Protein AF-A0A834LYI1-F1 (afdb_monomer)

Organism: Rhododendron simsii (NCBI:txid118357)

Secondary structure (DSSP, 8-state):
---------------HHHHHHHHHHHHHHHHHHHHHHHHHHHHHHHHHHHHHHHHHHHHHHHHHHHHHHHHHHHHHHHHHHHHHHHHHHHHHHHHHHHHHHHHHHHHHHH-----PPPPPGGGT-TT--SS--------TT-TT-TTHHHHHHHH-TTS----------

Radius of gyration: 43.36 Å; Cα contacts (8 Å, |Δi|>4): 12; chains: 1; bounding box: 91×50×124 Å

pLDDT: mean 71.44, std 22.09, range [30.36, 98.56]

Foldseek 3Di:
DDDDDPDDPPDPPPPVVVVVVVVVVVVCVVVVVVVVVVVVVVVVVVVVVVVVVVVVVVVVVVVVLVVVVVVLVVVVVVVVVVVVVLVVVVVVLVVVVVVVVVVVVVCVVPVDDDDDDRDDCCVSVVCPPPDDDPDPPDPPPPPDDPSVVSVVVVPPPPDDDDDDDDDDD

Mean predicted aligned error: 17.78 Å

Structure (mmCIF, N/CA/C/O backbone):
data_AF-A0A834LYI1-F1
#
_entry.id   AF-A0A834LYI1-F1
#
loop_
_atom_site.group_PDB
_atom_site.id
_atom_site.type_symbol
_atom_site.label_atom_id
_atom_site.label_alt_id
_atom_site.label_comp_id
_atom_site.label_asym_id
_atom_site.label_entity_id
_atom_site.label_seq_id
_atom_site.pdbx_PDB_ins_code
_atom_site.Cartn_x
_atom_site.Cartn_y
_atom_site.Cartn_z
_atom_site.occupancy
_atom_site.B_iso_or_equiv
_atom_site.auth_seq_id
_atom_site.auth_comp_id
_a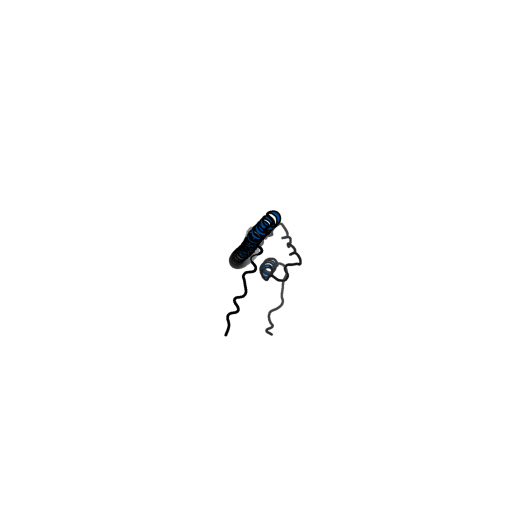tom_site.auth_asym_id
_atom_site.auth_atom_id
_atom_site.pdbx_PDB_model_num
ATOM 1 N N . MET A 1 1 ? 53.112 -33.970 -68.383 1.00 38.28 1 MET A N 1
ATOM 2 C CA . MET A 1 1 ? 51.820 -33.712 -69.034 1.00 38.28 1 MET A CA 1
ATOM 3 C C . MET A 1 1 ? 50.875 -33.143 -67.992 1.00 38.28 1 MET A C 1
ATOM 5 O O . MET A 1 1 ? 50.542 -33.865 -67.069 1.00 38.28 1 MET A O 1
ATOM 9 N N . ASP A 1 2 ? 50.442 -31.896 -67.958 1.00 42.19 2 ASP A N 1
ATOM 10 C CA . ASP A 1 2 ? 50.935 -30.628 -68.476 1.00 42.19 2 ASP A CA 1
ATOM 11 C C . ASP A 1 2 ? 50.348 -29.560 -67.550 1.00 42.19 2 ASP A C 1
ATOM 13 O O . ASP A 1 2 ? 49.258 -29.714 -66.999 1.00 42.19 2 ASP A O 1
ATOM 17 N N . SER A 1 3 ? 51.114 -28.492 -67.346 1.00 48.84 3 SER A N 1
ATOM 18 C CA . SER A 1 3 ? 50.658 -27.283 -66.670 1.00 48.84 3 SER A CA 1
ATOM 19 C C . SER A 1 3 ? 49.457 -26.679 -67.390 1.00 48.84 3 SER A C 1
ATOM 21 O O . SER A 1 3 ? 49.547 -26.388 -68.578 1.00 48.84 3 SER A O 1
ATOM 23 N N . VAL A 1 4 ? 48.414 -26.319 -66.643 1.00 57.00 4 VAL A N 1
ATOM 24 C CA . VAL A 1 4 ? 47.547 -25.197 -67.021 1.00 57.00 4 VAL A CA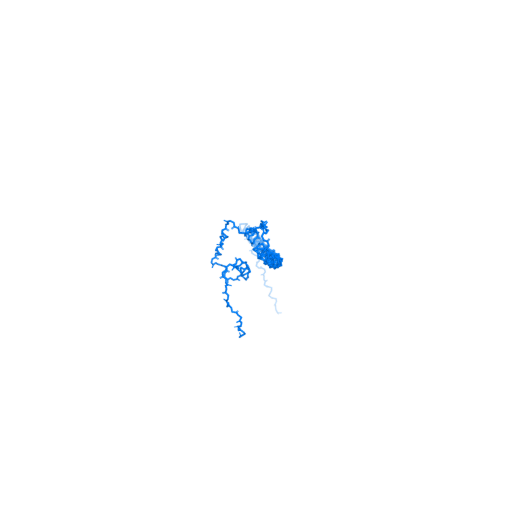 1
ATOM 25 C C . VAL A 1 4 ? 47.506 -24.223 -65.850 1.00 57.00 4 VAL A C 1
ATOM 27 O O . VAL A 1 4 ? 46.651 -24.274 -64.971 1.00 57.00 4 VAL A O 1
ATOM 30 N N . LYS A 1 5 ? 48.497 -23.325 -65.842 1.00 56.62 5 LYS A N 1
ATOM 31 C CA . LYS A 1 5 ? 48.406 -22.035 -65.157 1.00 56.62 5 LYS A CA 1
ATOM 32 C C . LYS A 1 5 ? 47.274 -21.261 -65.828 1.00 56.62 5 LYS A C 1
ATOM 34 O O . LYS A 1 5 ? 47.439 -20.819 -66.962 1.00 56.62 5 LYS A O 1
ATOM 39 N N . GLN A 1 6 ? 46.152 -21.076 -65.138 1.00 54.03 6 GLN A N 1
ATOM 40 C CA . GLN A 1 6 ? 45.208 -20.045 -65.547 1.00 54.03 6 GLN A CA 1
ATOM 41 C C . GLN A 1 6 ? 45.813 -18.681 -65.229 1.00 54.03 6 GLN A C 1
ATOM 43 O O . GLN A 1 6 ? 46.118 -18.320 -64.094 1.00 54.03 6 GLN A O 1
ATOM 48 N N . THR A 1 7 ? 46.066 -17.992 -66.327 1.00 45.75 7 THR A N 1
ATOM 49 C CA . THR A 1 7 ? 46.621 -16.665 -66.489 1.00 45.75 7 THR A CA 1
ATOM 50 C C . THR A 1 7 ? 45.839 -15.626 -65.700 1.00 45.75 7 THR A C 1
ATOM 52 O O . THR A 1 7 ? 44.613 -15.560 -65.774 1.00 45.75 7 THR A O 1
ATOM 55 N N . ALA A 1 8 ? 46.578 -14.768 -65.000 1.00 51.59 8 ALA A N 1
ATOM 56 C CA . ALA A 1 8 ? 46.078 -13.508 -64.491 1.00 51.59 8 ALA A CA 1
ATOM 57 C C . ALA A 1 8 ? 45.395 -12.724 -65.621 1.00 51.59 8 ALA A C 1
ATOM 59 O O . ALA A 1 8 ? 46.053 -12.279 -66.559 1.00 51.59 8 ALA A O 1
ATOM 60 N N . SER A 1 9 ? 44.086 -12.508 -65.506 1.00 48.09 9 SER A N 1
ATOM 61 C CA . SER A 1 9 ? 43.425 -11.412 -66.211 1.00 48.09 9 SER A CA 1
ATOM 62 C C . SER A 1 9 ? 43.653 -10.137 -65.403 1.00 48.09 9 SER A C 1
ATOM 64 O O . SER A 1 9 ? 42.790 -9.672 -64.660 1.00 48.09 9 SER A O 1
ATOM 66 N N . SER A 1 10 ? 44.873 -9.611 -65.514 1.00 63.88 10 SER A N 1
ATOM 67 C CA . SER A 1 10 ? 45.222 -8.254 -65.112 1.00 63.88 10 SER A CA 1
ATOM 68 C C . SER A 1 10 ? 44.650 -7.294 -66.152 1.00 63.88 10 SER A C 1
ATOM 70 O O . SER A 1 10 ? 45.250 -7.076 -67.199 1.00 63.88 10 SER A O 1
ATOM 72 N N . GLY A 1 11 ? 43.466 -6.756 -65.868 1.00 44.44 11 GLY A N 1
ATOM 73 C CA . GLY A 1 11 ? 42.796 -5.731 -66.669 1.00 44.44 11 GLY A CA 1
ATOM 74 C C . GLY A 1 11 ? 42.277 -4.617 -65.766 1.00 44.44 11 GLY A C 1
ATOM 75 O O . GLY A 1 11 ? 41.080 -4.361 -65.714 1.00 44.44 11 GLY A O 1
ATOM 76 N N . SER A 1 12 ? 43.169 -4.022 -64.971 1.00 59.53 12 SER A N 1
ATOM 77 C CA . SER A 1 12 ? 42.855 -2.887 -64.099 1.00 59.53 12 SER A CA 1
ATOM 78 C C . SER A 1 12 ? 43.005 -1.570 -64.864 1.00 59.53 12 SER A C 1
ATOM 80 O O . SER A 1 12 ? 43.890 -0.774 -64.557 1.00 59.53 12 SER A O 1
ATOM 82 N N . ASP A 1 13 ? 42.095 -1.305 -65.800 1.00 51.47 13 ASP A N 1
ATOM 83 C CA . ASP A 1 13 ? 41.793 0.071 -66.211 1.00 51.47 13 ASP A CA 1
ATOM 84 C C . ASP A 1 13 ? 40.796 0.666 -65.211 1.00 51.47 13 ASP A C 1
ATOM 86 O O . ASP A 1 13 ? 39.595 0.818 -65.447 1.00 51.47 13 ASP A O 1
ATOM 90 N N . GLY A 1 14 ? 41.310 0.953 -64.015 1.00 58.25 14 GLY A N 1
ATOM 91 C CA . GLY A 1 14 ? 40.570 1.633 -62.965 1.00 58.25 14 GLY A CA 1
ATOM 92 C C . GLY A 1 14 ? 40.364 3.093 -63.341 1.00 58.25 14 GLY A C 1
ATOM 93 O O . GLY A 1 14 ? 41.142 3.952 -62.939 1.00 58.25 14 GLY A O 1
ATOM 94 N N . ASN A 1 15 ? 39.304 3.395 -64.094 1.00 58.75 15 ASN A N 1
ATOM 95 C CA . ASN A 1 15 ? 38.841 4.769 -64.267 1.00 58.75 15 ASN A CA 1
ATOM 96 C C . ASN A 1 15 ? 38.700 5.412 -62.863 1.00 58.75 15 ASN A C 1
ATOM 98 O O . ASN A 1 15 ? 37.930 4.888 -62.047 1.00 58.75 15 ASN A O 1
ATOM 102 N N . PRO A 1 16 ? 39.388 6.531 -62.548 1.00 62.41 16 PRO A N 1
ATOM 103 C CA . PRO A 1 16 ? 39.399 7.146 -61.212 1.00 62.41 16 PRO A CA 1
ATOM 104 C C . PRO A 1 16 ? 38.000 7.423 -60.642 1.00 62.41 16 PRO A C 1
ATOM 106 O O . PRO A 1 16 ? 37.799 7.454 -59.426 1.00 62.41 16 PRO A O 1
ATOM 109 N N . ARG A 1 17 ? 37.006 7.582 -61.528 1.00 62.72 17 ARG A N 1
ATOM 110 C CA . ARG A 1 17 ? 35.591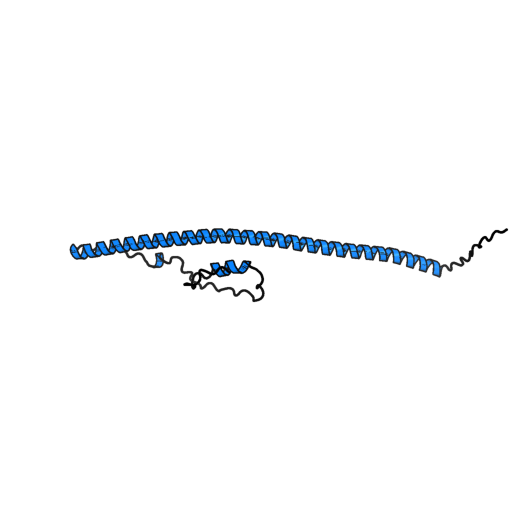 7.742 -61.173 1.00 62.72 17 ARG A CA 1
ATOM 111 C C . ARG A 1 17 ? 34.974 6.507 -60.500 1.00 62.72 17 ARG A C 1
ATOM 113 O O . ARG A 1 17 ? 34.132 6.690 -59.628 1.00 62.72 17 ARG A O 1
ATOM 120 N N . TYR A 1 18 ? 35.380 5.285 -60.852 1.00 64.62 18 TYR A N 1
ATOM 121 C CA . TYR A 1 18 ? 34.831 4.045 -60.279 1.00 64.62 18 TYR A CA 1
ATOM 122 C C . TYR A 1 18 ? 35.506 3.654 -58.956 1.00 64.62 18 TYR A C 1
ATOM 124 O O . TYR A 1 18 ? 34.811 3.304 -58.002 1.00 64.62 18 TYR A O 1
ATOM 132 N N . ALA A 1 19 ? 36.825 3.841 -58.833 1.00 70.88 19 ALA A N 1
ATOM 133 C CA . ALA A 1 19 ? 37.553 3.589 -57.582 1.00 70.88 19 ALA A CA 1
ATOM 134 C C . ALA A 1 19 ? 37.025 4.449 -56.411 1.00 70.88 19 ALA A C 1
ATOM 136 O O . ALA A 1 19 ? 36.822 3.958 -55.298 1.00 70.88 19 ALA A O 1
ATOM 137 N N . GLY A 1 20 ? 36.706 5.723 -56.673 1.00 78.19 20 GLY A N 1
ATOM 138 C CA . GLY A 1 20 ? 36.103 6.611 -55.675 1.00 78.19 20 GLY A CA 1
ATOM 139 C C . GLY A 1 20 ? 34.692 6.193 -55.240 1.00 78.19 20 GLY A C 1
ATOM 140 O O . GLY A 1 20 ? 34.315 6.415 -54.087 1.00 78.19 20 GLY A O 1
ATOM 141 N N . VAL A 1 21 ? 33.909 5.565 -56.126 1.00 85.06 21 VAL A N 1
ATOM 142 C CA . VAL A 1 21 ? 32.561 5.054 -55.818 1.00 85.06 21 VAL A CA 1
ATOM 143 C C . VAL A 1 21 ? 32.640 3.819 -54.920 1.00 85.06 21 VAL A C 1
ATOM 145 O O . VAL A 1 21 ? 31.913 3.756 -53.922 1.00 85.06 21 VAL A O 1
ATOM 148 N N . ASP A 1 22 ? 33.554 2.892 -55.203 1.00 88.50 22 ASP A N 1
ATOM 149 C CA . ASP A 1 22 ? 33.757 1.690 -54.387 1.00 88.50 22 ASP A CA 1
ATOM 150 C C . ASP A 1 22 ? 34.265 2.023 -52.984 1.00 88.50 22 ASP A C 1
ATOM 152 O O . ASP A 1 22 ? 33.756 1.498 -51.986 1.00 88.50 22 ASP A O 1
ATOM 156 N N . ASP A 1 23 ? 35.174 2.990 -52.863 1.00 91.81 23 ASP A N 1
ATOM 157 C CA . ASP A 1 23 ? 35.619 3.476 -51.560 1.00 91.81 23 ASP A CA 1
ATOM 158 C C . ASP A 1 23 ? 34.497 4.151 -50.766 1.00 91.81 23 ASP A C 1
ATOM 160 O O . ASP A 1 23 ? 34.373 3.959 -49.548 1.00 91.81 23 ASP A O 1
ATOM 164 N N . ARG A 1 24 ? 33.628 4.911 -51.442 1.00 93.50 24 ARG A N 1
ATOM 165 C CA . ARG A 1 24 ? 32.451 5.529 -50.817 1.00 93.50 24 ARG A CA 1
ATOM 166 C C . ARG A 1 24 ? 31.461 4.470 -50.342 1.00 93.50 24 ARG A C 1
ATOM 168 O O . ARG A 1 24 ? 30.950 4.575 -49.225 1.00 93.50 24 ARG A O 1
ATOM 175 N N . LYS A 1 25 ? 31.220 3.432 -51.148 1.00 94.75 25 LYS A N 1
ATOM 176 C CA . LYS A 1 25 ? 30.369 2.286 -50.799 1.00 94.75 25 LYS A CA 1
ATOM 177 C C . LYS A 1 25 ? 30.933 1.540 -49.591 1.00 94.75 25 LYS A C 1
ATOM 179 O O . LYS A 1 25 ? 30.210 1.320 -48.620 1.00 94.75 25 LYS A O 1
ATOM 184 N N . ARG A 1 26 ? 32.234 1.242 -49.584 1.00 94.12 26 ARG A N 1
ATOM 185 C CA . ARG A 1 26 ? 32.929 0.598 -48.459 1.00 94.12 26 ARG A CA 1
ATOM 186 C C . ARG A 1 26 ? 32.812 1.412 -47.168 1.00 94.12 26 ARG A C 1
ATOM 188 O O . ARG A 1 26 ? 32.482 0.853 -46.121 1.00 94.12 26 ARG A O 1
ATOM 195 N N . LYS A 1 27 ? 33.029 2.732 -47.229 1.00 95.81 27 LYS A N 1
ATOM 196 C CA . LYS A 1 27 ? 32.856 3.638 -46.077 1.00 95.81 27 LYS A C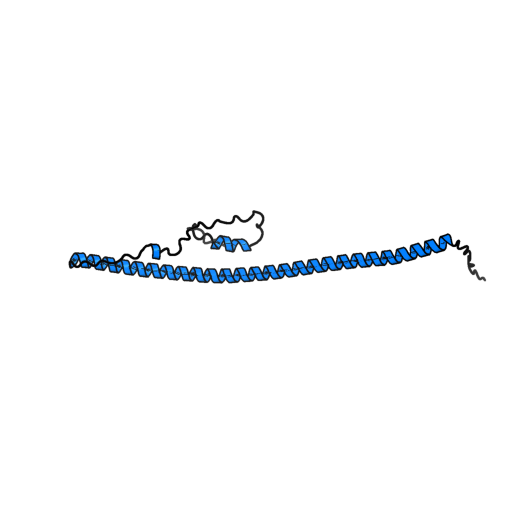A 1
ATOM 197 C C . LYS A 1 27 ? 31.408 3.652 -45.571 1.00 95.81 27 LYS A C 1
ATOM 199 O O . LYS A 1 27 ? 31.197 3.534 -44.365 1.00 95.81 27 LYS A O 1
ATOM 204 N N . ARG A 1 28 ? 30.414 3.706 -46.468 1.00 95.38 28 ARG A N 1
ATOM 205 C CA . ARG A 1 28 ? 28.983 3.622 -46.108 1.00 95.38 28 ARG A CA 1
ATOM 206 C C . ARG A 1 28 ? 28.636 2.304 -45.425 1.00 95.38 28 ARG A C 1
ATOM 208 O O . ARG A 1 28 ? 27.939 2.329 -44.421 1.00 95.38 28 ARG A O 1
ATOM 215 N N . MET A 1 29 ? 29.159 1.176 -45.904 1.00 96.75 29 MET A N 1
ATOM 216 C CA . MET A 1 29 ? 28.919 -0.134 -45.284 1.00 96.75 29 MET A CA 1
ATOM 217 C C . MET A 1 29 ? 29.483 -0.212 -43.862 1.00 96.75 29 MET A C 1
ATOM 219 O O . MET A 1 29 ? 28.827 -0.748 -42.970 1.00 96.75 29 MET A O 1
ATOM 223 N N . LYS A 1 30 ? 30.675 0.352 -43.622 1.00 96.12 30 LYS A N 1
ATOM 224 C CA . LYS A 1 30 ? 31.256 0.426 -42.271 1.00 96.12 30 LYS A CA 1
ATOM 225 C C . LYS A 1 30 ? 30.446 1.348 -41.355 1.00 96.12 30 LYS A C 1
ATOM 227 O O . LYS A 1 30 ? 30.077 0.933 -40.261 1.00 96.12 30 LYS A O 1
ATOM 232 N N . SER A 1 31 ? 30.115 2.551 -41.827 1.00 97.81 31 SER A N 1
ATOM 233 C CA . SER A 1 31 ? 29.333 3.527 -41.058 1.00 97.81 31 SER A CA 1
ATOM 234 C C . SER A 1 31 ? 27.921 3.024 -40.746 1.00 97.81 31 SER A C 1
ATOM 236 O O . SER A 1 31 ? 27.490 3.112 -39.601 1.00 97.81 31 SER A O 1
ATOM 238 N N . ASN A 1 32 ? 27.228 2.416 -41.714 1.00 98.12 32 ASN A N 1
ATOM 239 C CA . ASN A 1 32 ? 25.891 1.858 -41.515 1.00 98.12 32 ASN A CA 1
ATOM 240 C C . ASN A 1 32 ? 25.907 0.682 -40.529 1.00 98.12 32 ASN A C 1
ATOM 242 O O . ASN A 1 32 ? 25.066 0.611 -39.632 1.00 98.12 32 ASN A O 1
ATOM 246 N N . ARG A 1 33 ? 26.907 -0.205 -40.644 1.00 97.69 33 ARG A N 1
ATOM 247 C CA . ARG A 1 33 ? 27.118 -1.293 -39.682 1.00 97.69 33 ARG A CA 1
ATOM 248 C C . ARG A 1 33 ? 27.283 -0.744 -38.269 1.00 97.69 33 ARG A C 1
ATOM 250 O O . ARG A 1 33 ? 26.650 -1.238 -37.338 1.00 97.69 33 ARG A O 1
ATOM 257 N N . GLU A 1 34 ? 28.110 0.282 -38.109 1.00 97.88 34 GLU A N 1
ATOM 258 C CA . GLU A 1 34 ? 28.324 0.909 -36.811 1.00 97.88 34 GLU A CA 1
ATOM 259 C C . GLU A 1 34 ? 27.060 1.614 -36.298 1.00 97.88 34 GLU A C 1
ATOM 261 O O . GLU A 1 34 ? 26.687 1.425 -35.139 1.00 97.88 34 GLU A O 1
ATOM 266 N N . SER A 1 35 ? 26.334 2.347 -37.148 1.00 97.56 35 SER A N 1
ATOM 267 C CA . SER A 1 35 ? 25.084 3.006 -36.755 1.00 97.56 35 SER A CA 1
ATOM 268 C C . SER A 1 35 ? 23.990 2.006 -36.380 1.00 97.56 35 SER A C 1
ATOM 2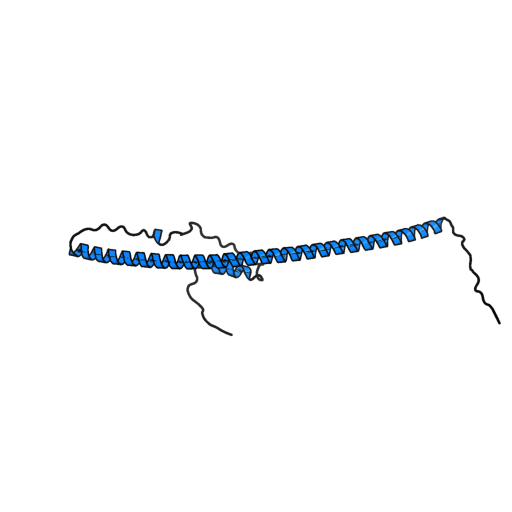70 O O . SER A 1 35 ? 23.268 2.233 -35.410 1.00 97.56 35 SER A O 1
ATOM 272 N N . ALA A 1 36 ? 23.893 0.875 -37.086 1.00 98.06 36 ALA A N 1
ATOM 273 C CA . ALA A 1 36 ? 22.965 -0.203 -36.759 1.00 98.06 36 ALA A CA 1
ATOM 274 C C . ALA A 1 36 ? 23.315 -0.834 -35.405 1.00 98.06 36 ALA A C 1
ATOM 276 O O . ALA A 1 36 ? 22.424 -1.040 -34.581 1.00 98.06 36 ALA A O 1
ATOM 277 N N . ARG A 1 37 ? 24.609 -1.066 -35.129 1.00 98.19 37 ARG A N 1
ATOM 278 C CA . ARG A 1 37 ? 25.076 -1.532 -33.814 1.00 98.19 37 ARG A CA 1
ATOM 279 C C . ARG A 1 37 ? 24.712 -0.535 -32.713 1.00 98.19 37 ARG A C 1
ATOM 281 O O . ARG A 1 37 ? 24.094 -0.933 -31.733 1.00 98.19 37 ARG A O 1
ATOM 288 N N . ARG A 1 38 ? 25.028 0.754 -32.881 1.00 98.38 38 ARG A N 1
ATOM 289 C CA . ARG A 1 38 ? 24.696 1.808 -31.899 1.00 98.38 38 ARG A CA 1
ATOM 290 C C . ARG A 1 38 ? 23.186 1.947 -31.686 1.00 98.38 38 ARG A C 1
ATOM 292 O O . ARG A 1 38 ? 22.746 2.187 -30.569 1.00 98.38 38 ARG A O 1
ATOM 299 N N . SER A 1 39 ? 22.382 1.801 -32.740 1.00 98.44 39 SER A N 1
ATOM 300 C CA . SER A 1 39 ? 20.919 1.812 -32.632 1.00 98.44 39 SER A CA 1
ATOM 301 C C . SER A 1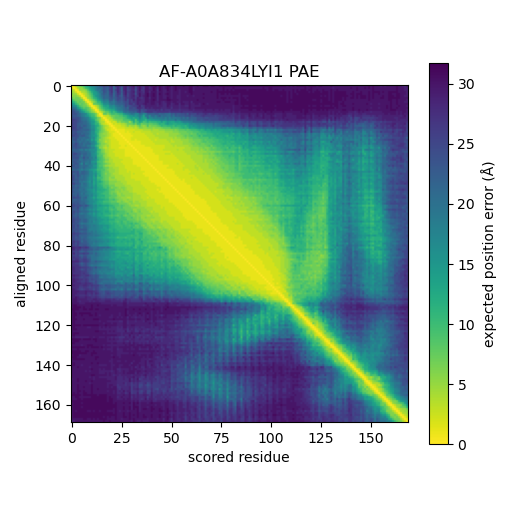 39 ? 20.407 0.627 -31.811 1.00 98.44 39 SER A C 1
ATOM 303 O O . SER A 1 39 ? 19.615 0.836 -30.896 1.00 98.44 39 SER A O 1
ATOM 305 N N . ARG A 1 40 ? 20.908 -0.590 -32.075 1.00 98.31 40 ARG A N 1
ATOM 306 C CA . ARG A 1 40 ? 20.575 -1.787 -31.284 1.00 98.31 40 ARG A CA 1
ATOM 307 C C . ARG A 1 40 ? 20.975 -1.622 -29.819 1.00 98.31 40 ARG A C 1
ATOM 309 O O . ARG A 1 40 ? 20.146 -1.867 -28.957 1.00 98.31 40 ARG A O 1
ATOM 316 N N . MET A 1 41 ? 22.186 -1.129 -29.550 1.00 98.44 41 MET A N 1
ATOM 317 C CA . MET A 1 41 ? 22.653 -0.879 -28.180 1.00 98.44 41 MET A CA 1
ATOM 318 C C . MET A 1 41 ? 21.766 0.122 -27.432 1.00 98.44 41 MET A C 1
ATOM 320 O O . MET A 1 41 ? 21.377 -0.152 -26.306 1.00 98.44 41 MET A O 1
ATOM 324 N N . ARG A 1 42 ? 21.386 1.245 -28.058 1.00 98.31 42 ARG A N 1
ATOM 325 C CA . ARG A 1 42 ? 20.488 2.229 -27.425 1.00 98.31 42 ARG A CA 1
ATOM 326 C C . ARG A 1 42 ? 19.108 1.649 -27.116 1.00 98.31 42 ARG A C 1
ATOM 328 O O . ARG A 1 42 ? 18.567 1.915 -26.051 1.00 98.31 42 ARG A O 1
ATOM 335 N N . LYS A 1 43 ? 18.544 0.850 -28.030 1.00 98.38 43 LYS A N 1
ATOM 336 C CA . LYS A 1 43 ? 17.268 0.159 -27.785 1.00 98.38 43 LYS A CA 1
ATOM 337 C C . LYS A 1 43 ? 17.385 -0.850 -26.643 1.00 98.38 43 LYS A C 1
ATOM 339 O O . LYS A 1 43 ? 16.495 -0.891 -25.807 1.00 98.38 43 LYS A O 1
ATOM 344 N N . GLN A 1 44 ? 18.481 -1.607 -26.590 1.00 98.19 44 GLN A N 1
ATOM 345 C CA . GLN A 1 44 ? 18.742 -2.560 -25.512 1.00 98.19 44 GLN A CA 1
ATOM 346 C C . GLN A 1 44 ? 18.823 -1.855 -24.151 1.00 98.19 44 GLN A C 1
ATOM 348 O O . GLN A 1 44 ? 18.103 -2.229 -23.236 1.00 98.19 44 GLN A O 1
ATOM 353 N N . GLN A 1 45 ? 19.603 -0.774 -24.054 1.00 98.38 45 GLN A N 1
ATOM 354 C CA . GLN A 1 45 ? 19.710 0.036 -22.834 1.00 98.38 45 GLN A CA 1
ATOM 355 C C . GLN A 1 45 ? 18.366 0.632 -22.403 1.00 98.38 45 GLN A C 1
ATOM 357 O O . GLN A 1 45 ? 18.076 0.706 -21.216 1.00 98.38 45 GLN A O 1
ATOM 362 N N . HIS A 1 46 ? 17.533 1.055 -23.358 1.00 98.38 46 HIS A N 1
ATOM 363 C CA . HIS A 1 46 ? 16.205 1.572 -23.043 1.00 98.38 46 HIS A CA 1
ATOM 364 C C . HIS A 1 46 ? 15.291 0.486 -22.462 1.00 98.38 46 HIS A C 1
ATOM 366 O O . HIS A 1 46 ? 14.624 0.730 -21.465 1.00 98.38 46 HIS A O 1
ATOM 372 N N . VAL A 1 47 ? 15.297 -0.716 -23.046 1.00 98.44 47 VAL A N 1
ATOM 373 C CA . VAL A 1 47 ? 14.529 -1.857 -22.524 1.00 98.44 47 VAL A CA 1
ATOM 374 C C . VAL A 1 47 ? 15.032 -2.268 -21.139 1.00 98.44 47 VAL A C 1
ATOM 376 O O . VAL A 1 47 ? 14.222 -2.476 -20.245 1.00 98.44 47 VAL A O 1
ATOM 379 N N . GLU A 1 48 ? 16.347 -2.334 -20.931 1.00 98.50 48 GLU A N 1
ATOM 380 C CA . GLU A 1 48 ? 16.944 -2.608 -19.615 1.00 98.50 48 GLU A CA 1
ATOM 381 C C . GLU A 1 48 ? 16.551 -1.549 -18.577 1.00 98.50 48 GLU A C 1
ATOM 383 O O . GLU A 1 48 ? 16.198 -1.897 -17.452 1.00 98.50 48 GLU A O 1
ATOM 388 N N . GLY A 1 49 ? 16.539 -0.271 -18.968 1.00 98.56 49 GLY A N 1
ATOM 389 C CA . GLY A 1 49 ? 16.064 0.824 -18.123 1.00 98.56 49 GLY A CA 1
ATOM 390 C C . GLY A 1 49 ? 14.597 0.663 -17.722 1.00 98.56 49 GLY A C 1
ATOM 391 O O . GLY A 1 49 ? 14.283 0.752 -16.540 1.00 98.56 49 GLY A O 1
ATOM 392 N N . LEU A 1 50 ? 13.718 0.343 -18.678 1.00 98.56 50 LEU A N 1
ATOM 393 C CA . LEU A 1 50 ? 12.300 0.092 -18.399 1.00 98.56 50 LEU A CA 1
ATOM 394 C C . LEU A 1 50 ? 12.095 -1.120 -17.481 1.00 98.56 50 LEU A C 1
ATOM 396 O O . LEU A 1 50 ? 11.261 -1.074 -16.585 1.00 98.56 50 LEU A O 1
ATOM 400 N N . ILE A 1 51 ? 12.862 -2.200 -17.667 1.00 98.38 51 ILE A N 1
ATOM 401 C CA . ILE A 1 51 ? 12.808 -3.368 -16.776 1.00 98.38 51 ILE A CA 1
ATOM 402 C C . ILE A 1 51 ? 13.214 -2.963 -15.356 1.00 98.38 51 ILE A C 1
ATOM 404 O O . ILE A 1 51 ? 12.519 -3.311 -14.405 1.00 98.38 51 ILE A O 1
ATOM 408 N N . SER A 1 52 ? 14.300 -2.197 -15.210 1.00 98.50 52 SER A N 1
ATOM 409 C CA . SER A 1 52 ? 14.743 -1.692 -13.908 1.00 98.50 52 SER A CA 1
ATOM 410 C C . SER A 1 52 ? 13.661 -0.846 -13.235 1.00 98.50 52 SER A C 1
ATOM 412 O O . SER A 1 52 ? 13.369 -1.059 -12.061 1.00 98.50 52 SER A O 1
ATOM 414 N N . GLU A 1 53 ? 13.037 0.073 -13.971 1.00 98.50 53 GLU A N 1
ATOM 415 C CA . GLU A 1 53 ? 11.963 0.929 -13.458 1.00 98.50 53 GLU A CA 1
ATOM 416 C C . GLU A 1 53 ? 10.751 0.105 -13.005 1.00 98.50 53 GLU A C 1
ATOM 418 O O . GLU A 1 53 ? 10.269 0.279 -11.889 1.00 98.50 53 GLU A O 1
ATOM 423 N N . VAL A 1 54 ? 10.314 -0.871 -13.808 1.00 98.50 54 VAL A N 1
ATOM 424 C CA . VAL A 1 54 ? 9.223 -1.781 -13.429 1.00 98.50 54 VAL A CA 1
ATOM 425 C C . VAL A 1 54 ? 9.568 -2.551 -12.156 1.00 98.50 54 VAL A C 1
ATOM 427 O O . VAL A 1 54 ? 8.742 -2.622 -11.249 1.00 98.50 54 VAL A O 1
ATOM 430 N N . THR A 1 55 ? 10.782 -3.099 -12.049 1.00 98.25 55 THR A N 1
ATOM 431 C CA . THR A 1 55 ? 11.188 -3.832 -10.839 1.00 98.25 55 THR A CA 1
ATOM 432 C C . THR A 1 55 ? 11.254 -2.933 -9.607 1.00 98.25 55 THR A C 1
ATOM 434 O O . THR A 1 55 ? 10.871 -3.359 -8.519 1.00 98.25 55 THR A O 1
ATOM 437 N N . GLN A 1 56 ? 11.690 -1.680 -9.765 1.00 98.44 56 GLN A N 1
ATOM 438 C CA . GLN A 1 56 ? 11.699 -0.701 -8.684 1.00 98.44 56 GLN A CA 1
ATOM 439 C C . GLN A 1 56 ? 10.273 -0.395 -8.221 1.00 98.44 56 GLN A C 1
ATOM 441 O O . GLN A 1 56 ? 9.984 -0.532 -7.035 1.00 98.44 56 GLN A O 1
ATOM 446 N N . LEU A 1 57 ? 9.375 -0.060 -9.149 1.00 98.12 57 LEU A N 1
ATOM 447 C CA . LEU A 1 57 ? 7.977 0.243 -8.840 1.00 98.12 57 LEU A CA 1
ATOM 448 C C . LEU A 1 57 ? 7.258 -0.949 -8.196 1.00 98.12 57 LEU A C 1
ATOM 450 O O . LEU A 1 57 ? 6.489 -0.775 -7.258 1.00 98.12 57 LEU A O 1
ATOM 454 N N . GLN A 1 58 ? 7.538 -2.176 -8.642 1.00 98.06 58 GLN A N 1
ATOM 455 C CA . GLN A 1 58 ? 7.003 -3.388 -8.013 1.00 98.06 58 GLN A CA 1
ATOM 456 C C . GLN A 1 58 ? 7.475 -3.553 -6.563 1.00 98.06 58 GLN A C 1
ATOM 458 O O . GLN A 1 58 ? 6.686 -3.938 -5.700 1.00 98.06 58 GLN A O 1
ATOM 463 N N . ASN A 1 59 ? 8.745 -3.255 -6.281 1.00 98.19 59 ASN A N 1
A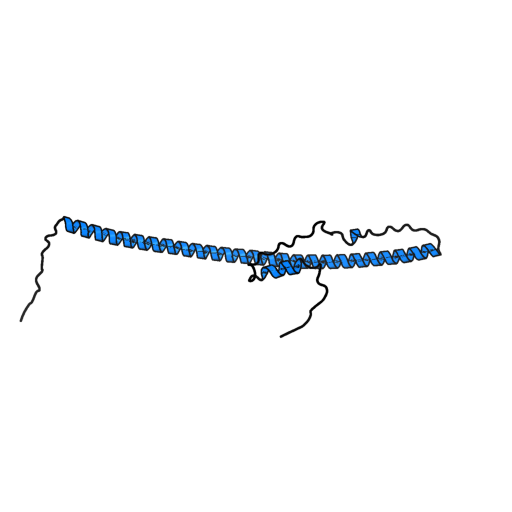TOM 464 C CA . ASN A 1 59 ? 9.270 -3.291 -4.918 1.00 98.19 59 ASN A CA 1
ATOM 465 C C . ASN A 1 59 ? 8.657 -2.184 -4.051 1.00 98.19 59 ASN A C 1
ATOM 467 O O . ASN A 1 59 ? 8.280 -2.443 -2.911 1.00 98.19 59 ASN A O 1
ATOM 471 N N . GLU A 1 60 ? 8.520 -0.970 -4.587 1.00 97.81 60 GLU A N 1
ATOM 472 C CA . GLU A 1 60 ? 7.876 0.150 -3.893 1.00 97.81 60 GLU A CA 1
ATOM 473 C C . GLU A 1 60 ? 6.407 -0.153 -3.572 1.00 97.81 60 GLU A C 1
ATOM 475 O O . GLU A 1 60 ? 5.989 0.038 -2.430 1.00 97.81 60 GLU A O 1
ATOM 480 N N . ASN A 1 61 ? 5.653 -0.713 -4.524 1.00 96.62 61 ASN A N 1
ATOM 481 C CA . ASN A 1 61 ? 4.274 -1.151 -4.299 1.00 96.62 61 ASN A CA 1
ATOM 482 C C . ASN A 1 61 ? 4.187 -2.189 -3.177 1.00 96.62 61 ASN A C 1
ATOM 484 O O . ASN A 1 61 ? 3.395 -2.014 -2.254 1.00 96.62 61 ASN A O 1
ATOM 488 N N . ARG A 1 62 ? 5.057 -3.208 -3.183 1.00 96.06 62 ARG A N 1
ATOM 489 C CA . ARG A 1 62 ? 5.093 -4.217 -2.113 1.00 96.06 62 ARG A CA 1
ATOM 490 C C . ARG A 1 62 ? 5.355 -3.591 -0.740 1.00 96.06 62 ARG A C 1
ATOM 492 O O . ARG A 1 62 ? 4.692 -3.932 0.232 1.00 96.06 62 ARG A O 1
ATOM 499 N N . LEU A 1 63 ? 6.292 -2.648 -0.653 1.00 97.19 63 LEU A N 1
ATOM 500 C CA . LEU A 1 63 ? 6.583 -1.944 0.601 1.00 97.19 63 LEU A CA 1
ATOM 501 C C . LEU A 1 63 ? 5.396 -1.096 1.078 1.00 97.19 63 LEU A C 1
ATOM 503 O O . LEU A 1 63 ? 5.172 -0.965 2.283 1.00 97.19 63 LEU A O 1
ATOM 507 N N . ILE A 1 64 ? 4.648 -0.488 0.155 1.00 95.06 64 ILE A N 1
ATOM 508 C CA . ILE A 1 64 ? 3.430 0.262 0.480 1.00 95.06 64 ILE A CA 1
ATOM 509 C C . ILE A 1 64 ? 2.343 -0.691 0.987 1.00 95.06 64 ILE A C 1
ATOM 511 O O . ILE A 1 64 ? 1.746 -0.413 2.026 1.00 95.06 64 ILE A O 1
ATOM 515 N N . GLU A 1 65 ? 2.131 -1.827 0.324 1.00 93.81 65 GLU A N 1
ATOM 516 C CA . GLU A 1 65 ? 1.189 -2.866 0.757 1.00 93.81 65 GLU A CA 1
ATOM 517 C C . GLU A 1 65 ? 1.516 -3.378 2.168 1.00 93.81 65 GLU A C 1
ATOM 519 O O . GLU A 1 65 ? 0.640 -3.433 3.032 1.00 93.81 65 GLU A O 1
ATOM 524 N N . GLU A 1 66 ? 2.783 -3.685 2.450 1.00 94.38 66 GLU A N 1
ATOM 525 C CA . GLU A 1 66 ? 3.237 -4.106 3.782 1.00 94.38 66 GLU A CA 1
ATOM 526 C C . GLU A 1 66 ? 2.948 -3.043 4.853 1.00 94.38 66 GLU A C 1
ATOM 528 O O . GLU A 1 66 ? 2.465 -3.363 5.945 1.00 94.38 66 GLU A O 1
ATOM 533 N N . LYS A 1 67 ? 3.185 -1.763 4.540 1.00 94.38 67 LYS A N 1
ATOM 534 C CA . LYS A 1 67 ? 2.864 -0.647 5.442 1.00 94.38 67 LYS A CA 1
ATOM 535 C C . LYS A 1 67 ? 1.363 -0.522 5.686 1.00 94.38 67 LYS A C 1
ATOM 537 O O . LYS A 1 67 ? 0.965 -0.340 6.835 1.00 94.38 67 LYS A O 1
ATOM 542 N N . ILE A 1 68 ? 0.542 -0.637 4.642 1.00 92.06 68 ILE A N 1
ATOM 543 C CA . ILE A 1 68 ? -0.922 -0.597 4.759 1.00 92.06 68 ILE A CA 1
ATOM 544 C C . ILE A 1 68 ? -1.401 -1.730 5.667 1.00 92.06 68 ILE A C 1
ATOM 546 O O . ILE A 1 68 ? -2.143 -1.475 6.612 1.00 92.06 68 ILE A O 1
ATOM 550 N N . ASN A 1 69 ? -0.919 -2.954 5.445 1.00 87.75 69 ASN A N 1
ATOM 551 C CA . ASN A 1 69 ? -1.278 -4.115 6.259 1.00 87.75 69 ASN A CA 1
ATOM 552 C C . ASN A 1 69 ? -0.869 -3.940 7.730 1.00 87.75 69 ASN A C 1
ATOM 554 O O . ASN A 1 69 ? -1.643 -4.246 8.636 1.00 87.75 69 ASN A O 1
ATOM 558 N N . SER A 1 70 ? 0.324 -3.396 7.983 1.00 93.06 70 SER A N 1
ATOM 559 C CA . SER A 1 70 ? 0.785 -3.085 9.340 1.00 93.06 70 SER A CA 1
ATOM 560 C C . SER A 1 70 ? -0.134 -2.078 10.043 1.00 93.06 70 SER A C 1
ATOM 562 O O . SER A 1 70 ? -0.588 -2.322 11.163 1.00 93.06 70 SER A O 1
ATOM 564 N N . VAL A 1 71 ? -0.481 -0.977 9.368 1.00 87.88 71 VAL A N 1
ATOM 565 C CA . VAL A 1 71 ? -1.390 0.045 9.912 1.00 87.88 71 VAL A CA 1
ATOM 566 C C . VAL A 1 71 ? -2.795 -0.518 10.132 1.00 87.88 71 VAL A C 1
ATOM 568 O O . VAL A 1 71 ? -3.394 -0.248 11.172 1.00 87.88 71 VAL A O 1
ATOM 571 N N . ALA A 1 72 ? -3.305 -1.335 9.208 1.00 84.88 72 ALA A N 1
ATOM 572 C CA . ALA A 1 72 ? -4.601 -1.992 9.346 1.00 84.88 72 ALA A CA 1
ATOM 573 C C . ALA A 1 72 ? -4.650 -2.893 10.593 1.00 84.88 72 ALA A C 1
ATOM 575 O O . ALA A 1 72 ? -5.598 -2.814 11.372 1.00 84.88 72 ALA A O 1
ATOM 576 N N . ASN A 1 73 ? -3.597 -3.676 10.849 1.00 82.88 73 ASN A N 1
ATOM 577 C CA . ASN A 1 73 ? -3.508 -4.522 12.043 1.00 82.88 73 ASN A CA 1
ATOM 578 C C . ASN A 1 73 ? -3.508 -3.703 13.342 1.00 82.88 73 ASN A C 1
ATOM 580 O O . ASN A 1 73 ? -4.214 -4.042 14.295 1.00 82.88 73 ASN A O 1
ATOM 584 N N . VAL A 1 74 ? -2.754 -2.599 13.381 1.00 90.31 74 VAL A N 1
ATOM 585 C CA . VAL A 1 74 ? -2.753 -1.683 14.534 1.00 90.31 74 VAL A CA 1
ATOM 586 C C . VAL A 1 74 ? -4.136 -1.064 14.738 1.00 90.31 74 VAL A C 1
ATOM 588 O O . VAL A 1 74 ? -4.622 -1.001 15.868 1.00 90.31 74 VAL A O 1
ATOM 591 N N . TYR A 1 75 ? -4.796 -0.653 13.654 1.00 86.00 75 TYR A N 1
ATOM 592 C CA . TYR A 1 75 ? -6.141 -0.090 13.705 1.00 86.00 75 TYR A CA 1
ATOM 593 C C . TYR A 1 75 ? -7.159 -1.080 14.282 1.00 86.00 75 TYR A C 1
ATOM 595 O O . TYR A 1 75 ? -7.930 -0.704 15.163 1.00 86.00 75 TYR A O 1
ATOM 603 N N . VAL A 1 76 ? -7.127 -2.350 13.862 1.00 84.12 76 VAL A N 1
ATOM 604 C CA . VAL A 1 76 ? -7.981 -3.410 14.431 1.00 84.12 76 VAL A CA 1
ATOM 605 C C . VAL A 1 76 ? -7.747 -3.551 15.938 1.00 84.12 76 VAL A C 1
ATOM 607 O O . VAL A 1 76 ? -8.706 -3.625 16.710 1.00 84.12 76 VAL A O 1
ATOM 610 N N . GLY A 1 77 ? -6.485 -3.512 16.377 1.00 83.12 77 GLY A N 1
ATOM 611 C CA . GLY A 1 77 ? -6.128 -3.496 17.797 1.00 83.12 77 GLY A CA 1
ATOM 612 C C . GLY A 1 77 ? -6.769 -2.326 18.550 1.00 83.12 77 GLY A C 1
ATOM 613 O O . GLY A 1 77 ? -7.461 -2.538 19.546 1.00 83.12 77 GLY A O 1
ATOM 614 N N . ILE A 1 78 ? -6.618 -1.102 18.042 1.00 82.94 78 ILE A N 1
ATOM 615 C CA . ILE A 1 78 ? -7.208 0.110 18.638 1.00 82.94 78 ILE A CA 1
ATOM 616 C C . ILE A 1 78 ? -8.743 0.040 18.649 1.00 82.94 78 ILE A C 1
ATOM 618 O O . ILE A 1 78 ? -9.373 0.404 19.642 1.00 82.94 78 ILE A O 1
ATOM 622 N N . ALA A 1 79 ? -9.368 -0.453 17.579 1.00 80.38 79 ALA A N 1
ATOM 623 C CA . ALA A 1 79 ? -10.817 -0.628 17.509 1.00 80.38 79 ALA A CA 1
ATOM 624 C C . ALA A 1 79 ? -11.320 -1.613 18.579 1.00 80.38 79 ALA A C 1
ATOM 626 O O . ALA A 1 79 ? -12.309 -1.335 19.258 1.00 80.38 79 ALA A O 1
ATOM 627 N N . SER A 1 80 ? -10.604 -2.723 18.794 1.00 82.50 80 SER A N 1
ATOM 628 C CA . SER A 1 80 ? -10.932 -3.679 19.859 1.00 82.50 80 SER A CA 1
ATOM 629 C C . SER A 1 80 ? -10.825 -3.057 21.256 1.00 82.50 80 SER A C 1
ATOM 631 O O . SER A 1 80 ? -11.730 -3.225 22.072 1.00 82.50 80 SER A O 1
ATOM 633 N N . GLN A 1 81 ? -9.776 -2.269 21.512 1.00 85.88 81 GLN A N 1
ATOM 634 C CA . GLN A 1 81 ? -9.579 -1.584 22.790 1.00 85.88 81 GLN A CA 1
ATOM 635 C C . GLN A 1 81 ? -10.682 -0.552 23.039 1.00 85.88 81 GLN A C 1
ATOM 637 O O . GLN A 1 81 ? -11.243 -0.504 24.131 1.00 85.88 81 GLN A O 1
ATOM 642 N N . ASN A 1 82 ? -11.065 0.207 22.010 1.00 83.19 82 ASN A N 1
ATOM 643 C CA . ASN A 1 82 ? -12.198 1.127 22.084 1.00 83.19 82 ASN A CA 1
ATOM 644 C C . ASN A 1 82 ? -13.506 0.405 22.433 1.00 83.19 82 ASN A C 1
ATOM 646 O O . ASN A 1 82 ? -14.276 0.905 23.251 1.00 83.19 82 ASN A O 1
ATOM 650 N N . ASN A 1 83 ? -13.761 -0.776 21.863 1.00 78.88 83 ASN A N 1
ATOM 651 C CA . ASN A 1 83 ? -14.950 -1.564 22.198 1.00 78.88 83 ASN A CA 1
ATOM 652 C C . ASN A 1 83 ? -14.937 -2.037 23.657 1.00 78.88 83 ASN A C 1
ATOM 654 O O . ASN A 1 83 ? -15.966 -1.955 24.325 1.00 78.88 83 ASN A O 1
ATOM 658 N N . VAL A 1 84 ? -13.781 -2.469 24.171 1.00 85.50 84 VAL A N 1
ATOM 659 C CA . VAL A 1 84 ? -13.627 -2.826 25.592 1.00 85.50 84 VAL A CA 1
ATOM 660 C C . VAL A 1 84 ? -13.912 -1.620 26.486 1.00 85.50 84 VAL A C 1
ATOM 662 O O . VAL A 1 84 ? -14.702 -1.731 27.419 1.00 85.50 84 VAL A O 1
ATOM 665 N N . MET A 1 85 ? -13.341 -0.454 26.176 1.00 85.69 85 MET A N 1
ATOM 666 C CA . MET A 1 85 ? -13.582 0.770 26.947 1.00 85.69 85 MET A CA 1
ATOM 667 C C . MET A 1 85 ? -15.058 1.183 26.931 1.00 85.69 85 MET A C 1
ATOM 669 O O . MET A 1 85 ? -15.594 1.583 27.961 1.00 85.69 85 MET A O 1
ATOM 673 N N . ARG A 1 86 ? -15.740 1.048 25.785 1.00 81.25 86 ARG A N 1
ATOM 674 C CA . ARG A 1 86 ? -17.185 1.306 25.671 1.00 81.25 86 ARG A CA 1
ATOM 675 C C . ARG A 1 86 ? -18.010 0.345 26.521 1.00 81.25 86 ARG A C 1
ATOM 677 O O . ARG A 1 86 ? -18.940 0.786 27.185 1.00 81.25 86 ARG A O 1
ATOM 684 N N . ALA A 1 87 ? -17.661 -0.941 26.529 1.00 81.62 87 ALA A N 1
ATOM 685 C CA . ALA A 1 87 ? -18.335 -1.930 27.366 1.00 81.62 87 ALA A CA 1
ATOM 686 C C . ALA A 1 87 ? -18.147 -1.626 28.861 1.00 81.62 87 ALA A C 1
ATOM 688 O O . ALA A 1 87 ? -19.114 -1.660 29.617 1.00 81.62 87 ALA A O 1
ATOM 689 N N . GLN A 1 88 ? -16.930 -1.255 29.274 1.00 87.81 88 GLN A N 1
ATOM 690 C CA . GLN A 1 88 ? -16.646 -0.845 30.653 1.00 87.81 88 GLN A CA 1
ATOM 691 C C . GLN A 1 88 ? -17.427 0.410 31.046 1.00 87.81 88 GLN A C 1
ATOM 693 O O . GLN A 1 88 ? -17.998 0.461 32.133 1.00 87.81 88 GLN A O 1
ATOM 698 N N . LEU A 1 89 ? -17.478 1.411 30.163 1.00 84.44 89 LEU A N 1
ATOM 699 C CA . LEU A 1 89 ? -18.261 2.621 30.390 1.00 84.44 89 LEU A CA 1
ATOM 700 C C . LEU A 1 89 ? -19.746 2.290 30.573 1.00 84.44 89 LEU A C 1
ATOM 702 O O . LEU A 1 89 ? -20.337 2.743 31.546 1.00 84.44 89 LEU A O 1
ATOM 706 N N . ALA A 1 90 ? -20.320 1.463 29.695 1.00 82.00 90 ALA A N 1
ATOM 707 C CA . ALA A 1 90 ? -21.711 1.030 29.805 1.00 82.00 90 ALA A CA 1
ATOM 708 C C . ALA A 1 90 ? -21.982 0.307 31.137 1.00 82.00 90 ALA A C 1
ATOM 710 O O . ALA A 1 90 ? -22.935 0.643 31.834 1.00 82.00 90 ALA A O 1
ATOM 711 N N . GLU A 1 91 ? -21.101 -0.611 31.545 1.00 89.69 91 GLU A N 1
ATOM 712 C CA . GLU A 1 91 ? -21.209 -1.319 32.826 1.00 89.69 91 GLU A CA 1
ATOM 713 C C . GLU A 1 91 ? -21.173 -0.359 34.028 1.00 89.69 91 GLU A C 1
ATOM 715 O O . GLU A 1 91 ? -21.975 -0.480 34.958 1.00 89.69 91 GLU A O 1
ATOM 720 N N . LEU A 1 92 ? -20.252 0.608 34.023 1.00 89.00 92 LEU A N 1
ATOM 721 C CA . LEU A 1 92 ? -20.133 1.627 35.069 1.00 89.00 92 LEU A CA 1
ATOM 722 C C . LEU A 1 92 ? -21.375 2.524 35.122 1.00 89.00 92 LEU A C 1
ATOM 724 O O . LEU A 1 92 ? -21.890 2.791 36.209 1.00 89.00 92 LEU A O 1
ATOM 728 N N . THR A 1 93 ? -21.878 2.953 33.964 1.00 85.31 93 THR A N 1
ATOM 729 C CA . THR A 1 93 ? -23.105 3.747 33.849 1.00 85.31 93 THR A CA 1
ATOM 730 C C . THR A 1 93 ? -24.318 2.977 34.366 1.00 85.31 93 THR A C 1
ATOM 732 O O . THR A 1 93 ? -25.108 3.536 35.124 1.00 85.31 93 THR A O 1
ATOM 735 N N . ASP A 1 94 ? -24.454 1.694 34.028 1.00 86.75 94 ASP A N 1
ATOM 736 C CA . ASP A 1 94 ? -25.561 0.858 34.500 1.00 86.75 94 ASP A CA 1
ATOM 737 C C . ASP A 1 94 ? -25.502 0.637 36.014 1.00 86.75 94 ASP A C 1
ATOM 739 O O . ASP A 1 94 ? -26.525 0.743 36.694 1.00 86.75 94 ASP A O 1
ATOM 743 N N . ARG A 1 95 ? -24.304 0.413 36.572 1.00 90.62 95 ARG A N 1
ATOM 744 C CA . ARG A 1 95 ? -24.101 0.330 38.028 1.00 90.62 95 ARG A CA 1
ATOM 745 C C . ARG A 1 95 ? -24.490 1.623 38.731 1.00 90.62 95 ARG A C 1
ATOM 747 O O . ARG A 1 95 ? -25.164 1.576 39.757 1.00 90.62 95 ARG A O 1
ATOM 754 N N . LEU A 1 96 ? -24.081 2.767 38.188 1.00 88.19 96 LEU A N 1
ATOM 755 C CA . LEU A 1 96 ? -24.425 4.067 38.753 1.00 88.19 96 LEU A CA 1
ATOM 756 C C . LEU A 1 96 ? -25.934 4.317 38.679 1.00 88.19 96 LEU A C 1
ATOM 758 O O . LEU A 1 96 ? -26.526 4.731 39.670 1.00 88.19 96 LEU A O 1
ATOM 762 N N . ARG A 1 97 ? -26.579 3.982 37.555 1.00 84.69 97 ARG A N 1
ATOM 763 C CA . ARG A 1 97 ? -28.036 4.085 37.413 1.00 84.69 97 ARG A CA 1
ATOM 764 C C . ARG A 1 97 ? -28.761 3.207 38.435 1.00 84.69 97 ARG A C 1
ATOM 766 O O . ARG A 1 97 ? -29.691 3.681 39.074 1.00 84.69 97 ARG A O 1
ATOM 773 N N . ALA A 1 98 ? -28.299 1.973 38.649 1.00 88.25 98 ALA A N 1
ATOM 774 C CA . ALA A 1 98 ? -28.866 1.079 39.657 1.00 88.25 98 ALA A CA 1
ATOM 775 C C . ALA A 1 98 ? -28.741 1.649 41.082 1.00 88.25 98 ALA A C 1
ATOM 777 O O . ALA A 1 98 ? -29.705 1.607 41.845 1.00 88.25 98 ALA A O 1
ATOM 778 N N . LEU A 1 99 ? -27.583 2.221 41.434 1.00 87.75 99 LEU A N 1
ATOM 779 C CA . LEU A 1 99 ? -27.389 2.892 42.724 1.00 87.75 99 LEU A CA 1
ATOM 780 C C . LEU A 1 99 ? -28.300 4.116 42.874 1.00 87.75 99 LEU A C 1
ATOM 782 O O . LEU A 1 99 ? -28.900 4.295 43.932 1.00 87.75 99 LEU A O 1
ATOM 786 N N . ASN A 1 100 ? -28.455 4.912 41.815 1.00 84.56 100 ASN A N 1
ATOM 787 C CA . ASN A 1 100 ? -29.355 6.063 41.811 1.00 84.56 100 ASN A CA 1
ATOM 788 C C . ASN A 1 100 ? -30.809 5.644 42.034 1.00 84.56 100 ASN A C 1
ATOM 790 O O . ASN A 1 100 ? -31.501 6.268 42.830 1.00 84.56 100 ASN A O 1
ATOM 794 N N . THR A 1 101 ? -31.260 4.556 41.402 1.00 85.88 101 THR A N 1
ATOM 795 C CA . THR A 1 101 ? -32.603 4.005 41.632 1.00 85.88 101 THR A CA 1
ATOM 796 C C . THR A 1 101 ? -32.792 3.556 43.082 1.00 85.88 101 THR A C 1
ATOM 798 O O . THR A 1 101 ? -33.825 3.841 43.681 1.00 85.88 101 THR A O 1
ATOM 801 N N . VAL A 1 102 ? -31.799 2.890 43.684 1.00 87.25 102 VAL A N 1
ATOM 802 C CA . VAL A 1 102 ? -31.860 2.510 45.108 1.00 87.25 102 VAL A CA 1
ATOM 803 C C . VAL A 1 102 ? -31.950 3.746 46.005 1.00 87.25 102 VAL A C 1
ATOM 805 O O . VAL A 1 102 ? -32.707 3.737 46.975 1.00 87.25 102 VAL A O 1
ATOM 808 N N . LEU A 1 103 ? -31.212 4.810 45.681 1.00 82.44 103 LEU A N 1
ATOM 809 C CA . LEU A 1 103 ? -31.244 6.052 46.449 1.00 82.44 103 LEU A CA 1
ATOM 810 C C . LEU A 1 103 ? -32.592 6.770 46.331 1.00 82.44 103 LEU A C 1
ATOM 812 O O . LEU A 1 103 ? -33.114 7.205 47.349 1.00 82.44 103 LEU A O 1
ATOM 816 N N . GLN A 1 104 ? -33.190 6.810 45.137 1.00 81.50 104 GLN A N 1
ATOM 817 C CA . GLN A 1 104 ? -34.543 7.342 44.922 1.00 81.50 104 GLN A CA 1
ATOM 818 C C . GLN A 1 104 ? -35.595 6.577 45.741 1.00 81.50 104 GLN A C 1
ATOM 820 O O . GLN A 1 104 ? -36.440 7.188 46.387 1.00 81.50 104 GLN A O 1
ATOM 825 N N . ILE A 1 105 ? -35.509 5.241 45.794 1.00 80.62 105 ILE A N 1
ATOM 826 C CA . ILE A 1 105 ? -36.395 4.428 46.646 1.00 80.62 105 ILE A CA 1
ATOM 827 C C . ILE A 1 105 ? -36.173 4.757 48.132 1.00 80.62 105 ILE A C 1
ATOM 829 O O . ILE A 1 105 ? -37.128 4.862 48.899 1.00 80.62 105 ILE A O 1
ATOM 833 N N . ALA A 1 106 ? -34.921 4.924 48.567 1.00 77.12 106 ALA A N 1
ATOM 834 C CA . ALA A 1 106 ? -34.617 5.300 49.947 1.00 77.12 106 ALA A CA 1
ATOM 835 C C . ALA A 1 106 ? -35.121 6.714 50.290 1.00 77.12 106 ALA A C 1
ATOM 837 O O . ALA A 1 106 ? -35.595 6.938 51.401 1.00 77.12 106 ALA A O 1
ATOM 838 N N . GLU A 1 107 ? -35.063 7.648 49.343 1.00 75.44 107 GLU A N 1
ATOM 839 C CA . GLU A 1 107 ? -35.614 8.998 49.459 1.00 75.44 107 GLU A CA 1
ATOM 840 C C . GLU A 1 107 ? -37.139 8.980 49.634 1.00 75.44 107 GLU A C 1
ATOM 842 O O . GLU A 1 107 ? -37.641 9.644 50.540 1.00 75.44 107 GLU A O 1
ATOM 847 N N . GLU A 1 108 ? -37.873 8.158 48.877 1.00 69.50 108 GLU A N 1
ATOM 848 C CA . GLU A 1 108 ? -39.324 7.981 49.064 1.00 69.50 108 GLU A CA 1
ATOM 849 C C . GLU A 1 108 ? -39.682 7.407 50.447 1.00 69.50 108 GLU A C 1
ATOM 851 O O . GLU A 1 108 ? -40.715 7.754 51.022 1.00 69.50 108 GLU A O 1
ATOM 856 N N . VAL A 1 109 ? -38.830 6.542 51.004 1.00 67.88 109 VAL A N 1
ATOM 857 C CA . VAL A 1 109 ? -39.067 5.884 52.301 1.00 67.88 109 VAL A CA 1
ATOM 858 C C . VAL A 1 109 ? -38.631 6.752 53.491 1.00 67.88 109 VAL A C 1
ATOM 860 O O . VAL A 1 109 ? -39.241 6.674 54.559 1.00 67.88 109 VAL A O 1
ATOM 863 N N . VAL A 1 110 ? -37.582 7.568 53.338 1.00 65.38 110 VAL A N 1
ATOM 864 C CA . VAL A 1 110 ? -36.914 8.301 54.437 1.00 65.38 110 VAL A CA 1
ATOM 865 C C . VAL A 1 110 ? -37.124 9.826 54.356 1.00 65.38 110 VAL A C 1
ATOM 867 O O . VAL A 1 110 ? -36.914 10.523 55.347 1.00 65.38 110 VAL A O 1
ATOM 870 N N . GLY A 1 111 ? -37.600 10.357 53.225 1.00 59.56 111 GLY A N 1
ATOM 871 C CA . GLY A 1 111 ? -37.951 11.771 53.039 1.00 59.56 111 GLY A CA 1
ATOM 872 C C . GLY A 1 111 ? -36.763 12.724 52.854 1.00 59.56 111 GLY A C 1
ATOM 873 O O . GLY A 1 111 ? -36.888 13.907 53.166 1.00 59.56 111 GLY A O 1
ATOM 874 N N . TYR A 1 112 ? -35.607 12.232 52.392 1.00 59.22 112 TYR A N 1
ATOM 875 C CA . TYR A 1 112 ? -34.389 13.033 52.207 1.00 59.22 112 TYR A CA 1
ATOM 876 C C . TYR A 1 112 ? -34.074 13.205 50.718 1.00 59.22 112 TYR A C 1
ATOM 878 O O . TYR A 1 112 ? -33.734 12.222 50.069 1.00 59.22 112 TYR A O 1
ATOM 886 N N . THR A 1 113 ? -34.127 14.438 50.199 1.00 50.16 113 THR A N 1
ATOM 887 C CA . THR A 1 113 ? -33.904 14.699 48.770 1.00 50.16 113 THR A CA 1
ATOM 888 C C . THR A 1 113 ? -32.438 14.627 48.367 1.00 50.16 113 THR A C 1
ATOM 890 O O . THR A 1 113 ? -31.636 15.405 48.895 1.00 50.16 113 THR A O 1
ATOM 893 N N . VAL A 1 114 ? -32.077 13.746 47.427 1.00 57.38 114 VAL A N 1
ATOM 894 C CA . VAL A 1 114 ? -30.725 13.709 46.848 1.00 57.38 114 VAL A CA 1
ATOM 895 C C . VAL A 1 114 ? -30.780 14.086 45.368 1.00 57.38 114 VAL A C 1
ATOM 897 O O . VAL A 1 114 ? -31.177 13.289 44.525 1.00 57.38 114 VAL A O 1
ATOM 900 N N . ASP A 1 115 ? -30.320 15.297 45.039 1.00 57.00 115 ASP A N 1
ATOM 901 C CA . ASP A 1 115 ? -30.095 15.722 43.651 1.00 57.00 115 ASP A CA 1
ATOM 902 C C . ASP A 1 115 ? -28.923 14.929 43.062 1.00 57.00 115 ASP A C 1
ATOM 904 O O . ASP A 1 115 ? -27.751 15.254 43.286 1.00 57.00 115 ASP A O 1
ATOM 908 N N . ILE A 1 116 ? -29.226 13.861 42.322 1.00 58.09 116 ILE A N 1
ATOM 909 C CA . ILE A 1 116 ? -28.200 13.085 41.632 1.00 58.09 116 ILE A CA 1
ATOM 910 C C . ILE A 1 116 ? -28.040 13.604 40.197 1.00 58.09 116 ILE A C 1
ATOM 912 O O . ILE A 1 116 ? -28.988 13.515 39.416 1.00 58.09 116 ILE A O 1
ATOM 916 N N . PRO A 1 117 ? -26.854 14.098 39.800 1.00 59.38 117 PRO A N 1
ATOM 917 C CA . PRO A 1 117 ? -26.612 14.488 38.418 1.00 59.38 117 PRO A CA 1
ATOM 918 C C . PRO A 1 117 ? -26.639 13.261 37.493 1.00 59.38 117 PRO A C 1
ATOM 920 O O . PRO A 1 117 ? -25.856 12.321 37.652 1.00 59.38 117 PRO A O 1
ATOM 923 N N . GLU A 1 118 ? -27.539 13.280 36.508 1.00 60.06 118 GLU A N 1
ATOM 924 C CA . GLU A 1 118 ? -27.567 12.307 35.417 1.00 60.06 118 GLU A CA 1
ATOM 925 C C . GLU A 1 118 ? -26.303 12.448 34.557 1.00 60.06 118 GLU A C 1
ATOM 927 O O . GLU A 1 118 ? -25.878 13.554 34.214 1.00 60.06 118 GLU A O 1
ATOM 932 N N . ILE A 1 119 ? -25.680 11.321 34.206 1.00 61.59 119 ILE A N 1
ATOM 933 C CA . ILE A 1 119 ? -24.549 11.308 33.274 1.00 61.59 119 ILE A CA 1
ATOM 934 C C . ILE A 1 119 ? -25.096 11.681 31.887 1.00 61.59 119 ILE A C 1
ATOM 936 O O . ILE A 1 119 ? -25.955 10.954 31.389 1.00 61.59 119 ILE A O 1
ATOM 940 N N . PRO A 1 120 ? -24.612 12.756 31.235 1.00 61.25 120 PRO A N 1
ATOM 941 C CA . PRO A 1 120 ? -25.108 13.142 29.918 1.00 61.25 120 PRO A CA 1
ATOM 942 C C . PRO A 1 120 ? -24.867 12.047 28.873 1.00 61.25 120 PRO A C 1
ATOM 944 O O . PRO A 1 120 ? -23.742 11.557 28.747 1.00 61.25 120 PRO A O 1
ATOM 947 N N . ASP A 1 121 ? -25.879 11.754 28.049 1.00 56.44 121 ASP A N 1
ATOM 948 C CA . ASP A 1 121 ? -25.807 10.791 26.931 1.00 56.44 121 ASP A CA 1
ATOM 949 C C . ASP A 1 121 ? -24.655 11.083 25.951 1.00 56.44 121 ASP A C 1
ATOM 951 O O . ASP A 1 121 ? -24.120 10.183 25.306 1.00 56.44 121 ASP A O 1
ATOM 955 N N . ALA A 1 122 ? -24.185 12.332 25.896 1.00 54.75 122 ALA A N 1
ATOM 956 C CA . ALA A 1 122 ? -23.008 12.734 25.128 1.00 54.75 122 ALA A CA 1
ATOM 957 C C . ALA A 1 122 ? -21.714 11.991 25.533 1.00 54.75 122 ALA A C 1
ATOM 959 O O . ALA A 1 122 ? -20.805 11.856 24.715 1.00 54.75 122 ALA A O 1
ATOM 960 N N . LEU A 1 123 ? -21.620 11.485 26.770 1.00 54.66 123 LEU A N 1
ATOM 961 C CA . LEU A 1 123 ? -20.497 10.656 27.223 1.00 54.66 123 LEU A CA 1
ATOM 962 C C . LEU A 1 123 ? -20.591 9.209 26.726 1.00 54.66 123 LEU A C 1
ATOM 964 O O . LEU A 1 123 ? -19.566 8.534 26.656 1.00 54.66 123 LEU A O 1
ATOM 968 N N . LEU A 1 124 ? -21.784 8.746 26.343 1.00 57.56 124 LEU A N 1
ATOM 969 C CA . LEU A 1 124 ? -21.997 7.436 25.721 1.00 57.56 124 LEU A CA 1
ATOM 970 C C . LEU A 1 124 ? -21.686 7.467 24.214 1.00 57.56 124 LEU A C 1
ATOM 972 O O . LEU A 1 124 ? -21.338 6.434 23.641 1.00 57.56 124 LEU A O 1
ATOM 976 N N . GLU A 1 125 ? -21.704 8.651 23.586 1.00 60.25 125 GLU A N 1
ATOM 977 C CA . GLU A 1 125 ? -21.367 8.843 22.167 1.00 60.25 125 GLU A CA 1
ATOM 978 C C . GLU A 1 125 ? -20.347 9.975 21.894 1.00 60.25 125 GLU A C 1
ATOM 980 O O . GLU A 1 125 ? -20.613 10.894 21.117 1.00 60.25 125 GLU A O 1
ATOM 985 N N . PRO A 1 126 ? -19.121 9.907 22.446 1.00 53.94 126 PRO A N 1
ATOM 986 C CA . PRO A 1 126 ? -18.159 11.013 22.389 1.00 53.94 126 PRO A CA 1
ATOM 987 C C . PRO A 1 126 ? -17.632 11.360 20.982 1.00 53.94 126 PRO A C 1
ATOM 989 O O . PRO A 1 126 ? -16.959 12.374 20.818 1.00 53.94 126 PRO A O 1
ATOM 992 N N . TRP A 1 127 ? -17.919 10.548 19.956 1.00 53.81 127 TRP A N 1
ATOM 993 C CA . TRP A 1 127 ? -17.364 10.710 18.604 1.00 53.81 127 TRP A CA 1
ATOM 994 C C . TRP A 1 127 ? -18.390 10.518 17.481 1.00 53.81 127 TRP A C 1
ATOM 996 O O . TRP A 1 127 ? -18.074 9.934 16.442 1.00 53.81 127 TRP A O 1
ATOM 1006 N N . GLN A 1 128 ? -19.618 11.013 17.653 1.00 57.22 128 GLN A N 1
ATOM 1007 C CA . GLN A 1 128 ? -20.505 11.269 16.512 1.00 57.22 128 GLN A CA 1
ATOM 1008 C C . GLN A 1 128 ? -19.814 12.289 15.585 1.00 57.22 128 GLN A C 1
ATOM 1010 O O . GLN A 1 128 ? -19.875 13.496 15.807 1.00 57.22 128 GLN A O 1
ATOM 1015 N N . LEU A 1 129 ? -19.076 11.802 14.579 1.00 50.94 129 LEU A N 1
ATOM 1016 C CA . LEU A 1 129 ? -18.423 12.657 13.590 1.00 50.94 129 LEU A CA 1
ATOM 1017 C C . LEU A 1 129 ? -19.506 13.525 12.918 1.00 50.94 129 LEU A C 1
ATOM 1019 O O . LEU A 1 129 ? -20.445 12.955 12.359 1.00 50.94 129 LEU A O 1
ATOM 1023 N N . PRO A 1 130 ? -19.386 14.869 12.915 1.00 47.88 130 PRO A N 1
ATOM 1024 C CA . PRO A 1 130 ? -20.406 15.772 12.362 1.00 47.88 130 PRO A CA 1
ATOM 1025 C C . PRO A 1 130 ? -20.663 15.611 10.858 1.00 47.88 130 PRO A C 1
ATOM 1027 O O . PRO A 1 130 ? -21.527 16.288 10.305 1.00 47.88 130 PRO A O 1
ATOM 1030 N N . TYR A 1 131 ? -19.902 14.751 10.179 1.00 50.06 131 TYR A N 1
ATOM 1031 C CA . TYR A 1 131 ? -19.937 14.600 8.736 1.00 50.06 131 TYR A CA 1
ATOM 1032 C C . TYR A 1 131 ? -20.132 13.132 8.352 1.00 50.06 131 TYR A C 1
ATOM 1034 O O . TYR A 1 131 ? -19.384 12.272 8.830 1.00 50.06 131 TYR A O 1
ATOM 1042 N N . PRO A 1 132 ? -21.091 12.823 7.458 1.00 46.62 132 PRO A N 1
ATOM 1043 C CA . PRO A 1 132 ? -21.139 11.517 6.829 1.00 46.62 132 PRO A CA 1
ATOM 1044 C C . PRO A 1 132 ? -19.854 11.343 6.018 1.00 46.62 132 PRO A C 1
ATOM 1046 O O . PRO A 1 132 ? -19.540 12.163 5.154 1.00 46.62 132 PRO A O 1
ATOM 1049 N N . MET A 1 133 ? -19.094 10.286 6.309 1.00 48.50 133 MET A N 1
ATOM 1050 C CA . MET A 1 133 ? -17.965 9.909 5.468 1.00 48.50 133 MET A CA 1
ATOM 1051 C C . MET A 1 133 ? -18.510 9.583 4.084 1.00 48.50 133 MET A C 1
ATOM 1053 O O . MET A 1 133 ? -19.206 8.585 3.898 1.00 48.50 133 MET A O 1
ATOM 1057 N N . GLN A 1 134 ? -18.241 10.468 3.125 1.00 44.00 134 GLN A N 1
ATOM 1058 C CA . GLN A 1 134 ? -18.556 10.214 1.731 1.00 44.00 134 GLN A CA 1
ATOM 1059 C C . GLN A 1 134 ? -17.780 8.974 1.311 1.00 44.00 134 GLN A C 1
ATOM 1061 O O . GLN A 1 134 ? -16.549 8.957 1.310 1.00 44.00 134 GLN A O 1
ATOM 1066 N N . THR A 1 135 ? -18.516 7.918 0.987 1.00 42.91 135 THR A N 1
ATOM 1067 C CA . THR A 1 135 ? -17.956 6.726 0.373 1.00 42.91 135 THR A CA 1
ATOM 1068 C C . THR A 1 135 ? -17.370 7.161 -0.963 1.00 42.91 135 THR A C 1
ATOM 1070 O O . THR A 1 135 ? -18.105 7.515 -1.884 1.00 42.91 135 THR A O 1
ATOM 1073 N N . VAL A 1 136 ? -16.042 7.201 -1.065 1.00 42.12 136 VAL A N 1
ATOM 1074 C CA . VAL A 1 136 ? -15.379 7.412 -2.350 1.00 42.12 136 VAL A CA 1
ATOM 1075 C C . VAL A 1 136 ? -15.685 6.173 -3.181 1.00 42.12 136 VAL A C 1
ATOM 1077 O O . VAL A 1 136 ? -15.137 5.101 -2.934 1.00 42.12 136 VAL A O 1
ATOM 1080 N N . ALA A 1 137 ? -16.633 6.300 -4.109 1.00 42.66 137 ALA A N 1
ATOM 1081 C CA . ALA A 1 137 ? -16.965 5.237 -5.041 1.00 42.66 137 ALA A CA 1
ATOM 1082 C C . ALA A 1 137 ? -15.694 4.870 -5.814 1.00 42.66 137 ALA A C 1
ATOM 1084 O O . ALA A 1 137 ? -15.129 5.702 -6.529 1.00 42.66 137 ALA A O 1
ATOM 1085 N N . ALA A 1 138 ? -15.222 3.636 -5.632 1.00 45.03 138 ALA A N 1
ATOM 1086 C CA . ALA A 1 138 ? -14.085 3.130 -6.379 1.00 45.03 138 ALA A CA 1
ATOM 1087 C C . ALA A 1 138 ? -14.420 3.182 -7.884 1.00 45.03 138 ALA A C 1
ATOM 1089 O O . ALA A 1 138 ? -15.513 2.758 -8.279 1.00 45.03 138 ALA A O 1
ATOM 1090 N N . PRO A 1 139 ? -13.526 3.702 -8.745 1.00 47.22 139 PRO A N 1
ATOM 1091 C CA . PRO A 1 139 ? -13.734 3.643 -10.184 1.00 47.22 139 PRO A CA 1
ATOM 1092 C C . PRO A 1 139 ? -13.850 2.174 -10.606 1.00 47.22 139 PRO A C 1
ATOM 1094 O O . PRO A 1 139 ? -13.061 1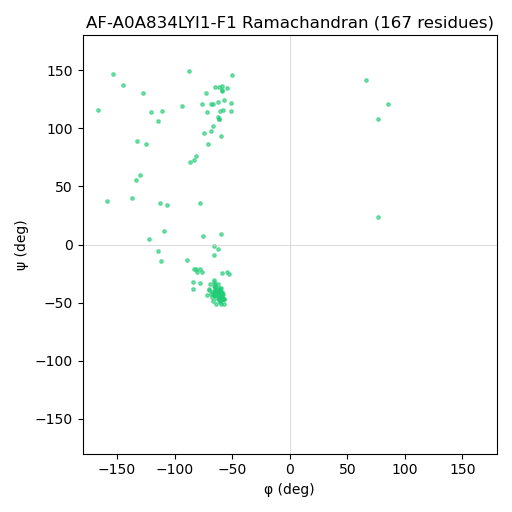.338 -10.167 1.00 47.22 139 PRO A O 1
ATOM 1097 N N . ALA A 1 140 ? -14.821 1.871 -11.472 1.00 54.12 140 ALA A N 1
ATOM 1098 C CA . ALA A 1 140 ? -15.262 0.526 -11.872 1.00 54.12 140 ALA A CA 1
ATOM 1099 C C . ALA A 1 140 ? -14.191 -0.386 -12.523 1.00 54.12 140 ALA A C 1
ATOM 1101 O O . ALA A 1 140 ? -14.518 -1.447 -13.041 1.00 54.12 140 ALA A O 1
ATOM 1102 N N . ASN A 1 141 ? -12.917 0.011 -12.511 1.00 51.94 141 ASN A N 1
ATOM 1103 C CA . ASN A 1 141 ? -11.813 -0.661 -13.186 1.00 51.94 141 ASN A CA 1
ATOM 1104 C C . ASN A 1 141 ? -10.821 -1.361 -12.231 1.00 51.94 141 ASN A C 1
ATOM 1106 O O . ASN A 1 141 ? -9.747 -1.759 -12.666 1.00 51.94 141 ASN A O 1
ATOM 1110 N N . MET A 1 142 ? -11.150 -1.510 -10.940 1.00 46.56 142 MET A N 1
ATOM 1111 C CA . MET A 1 142 ? -10.289 -2.164 -9.933 1.00 46.56 142 MET A CA 1
ATOM 1112 C C . MET A 1 142 ? -10.782 -3.561 -9.510 1.00 46.56 142 MET A C 1
ATOM 1114 O O . MET A 1 142 ? -10.635 -3.957 -8.360 1.00 46.56 142 MET A O 1
ATOM 1118 N N . ALA A 1 143 ? -11.382 -4.333 -10.420 1.00 45.69 143 ALA A N 1
ATOM 1119 C CA . ALA A 1 143 ? -11.945 -5.653 -10.103 1.00 45.69 143 ALA A CA 1
ATOM 1120 C C . ALA A 1 143 ? -10.900 -6.779 -9.914 1.00 45.69 143 ALA A C 1
ATOM 1122 O O . ALA A 1 143 ? -11.276 -7.944 -9.809 1.00 45.69 143 ALA A O 1
ATOM 1123 N N . SER A 1 144 ? -9.597 -6.475 -9.894 1.00 47.72 144 SER A N 1
ATOM 1124 C CA . SER A 1 144 ? -8.540 -7.495 -9.817 1.00 47.72 144 SER A CA 1
ATOM 1125 C C . SER A 1 144 ? -7.594 -7.363 -8.627 1.00 47.72 144 SER A C 1
ATOM 1127 O O . SER A 1 144 ? -6.635 -8.129 -8.566 1.00 47.72 144 SER A O 1
ATOM 1129 N N . ASP A 1 145 ? -7.826 -6.430 -7.701 1.00 42.75 145 ASP A N 1
ATOM 1130 C CA . ASP A 1 145 ? -6.876 -6.164 -6.622 1.00 42.75 145 ASP A CA 1
ATOM 1131 C C . ASP A 1 145 ? -7.519 -6.378 -5.247 1.00 42.75 145 ASP A C 1
ATOM 1133 O O . ASP A 1 145 ? -8.434 -5.661 -4.848 1.00 42.75 145 ASP A O 1
ATOM 1137 N N . ARG A 1 146 ? -7.046 -7.391 -4.511 1.00 51.06 146 ARG A N 1
ATOM 1138 C CA . ARG A 1 146 ? -7.576 -7.810 -3.192 1.00 51.06 146 ARG A CA 1
ATOM 1139 C C . ARG A 1 146 ? -7.377 -6.756 -2.089 1.00 51.06 146 ARG A C 1
ATOM 1141 O O . ARG A 1 146 ? -7.789 -6.948 -0.950 1.00 51.06 146 ARG A O 1
ATOM 1148 N N . THR A 1 147 ? -6.747 -5.639 -2.429 1.00 45.66 147 THR A N 1
ATOM 1149 C CA . THR A 1 147 ? -6.356 -4.549 -1.534 1.00 45.66 147 THR A CA 1
ATOM 1150 C C . THR A 1 147 ? -7.540 -3.655 -1.133 1.00 45.66 147 THR A C 1
ATOM 1152 O O . THR A 1 147 ? -7.518 -3.046 -0.064 1.00 45.66 147 THR A O 1
ATOM 1155 N N . VAL A 1 148 ? -8.615 -3.605 -1.932 1.00 46.00 148 VAL A N 1
ATOM 1156 C CA . VAL A 1 148 ? -9.807 -2.775 -1.640 1.00 46.00 148 VAL A CA 1
ATOM 1157 C C . VAL A 1 148 ? -10.805 -3.437 -0.682 1.00 46.00 148 VAL A C 1
ATOM 1159 O O . VAL A 1 148 ? -11.563 -2.728 -0.015 1.00 46.00 148 VAL A O 1
ATOM 1162 N N . ASP A 1 149 ? -10.768 -4.765 -0.543 1.00 44.97 149 ASP A N 1
ATOM 1163 C CA . ASP A 1 149 ? -11.694 -5.506 0.328 1.00 44.97 149 ASP A CA 1
ATOM 1164 C C . ASP A 1 149 ? -11.483 -5.179 1.815 1.00 44.97 149 ASP A C 1
ATOM 1166 O O . ASP A 1 149 ? -12.442 -5.098 2.582 1.00 44.97 149 ASP A O 1
ATOM 1170 N N . VAL A 1 150 ? -10.243 -4.890 2.225 1.00 46.78 150 VAL A N 1
ATOM 1171 C CA . VAL A 1 150 ? -9.933 -4.511 3.615 1.00 46.78 150 VAL A CA 1
ATOM 1172 C C . VAL A 1 150 ? -10.478 -3.116 3.940 1.00 46.78 150 VAL A C 1
ATOM 1174 O O . VAL A 1 150 ? -11.010 -2.885 5.025 1.00 46.78 150 VAL A O 1
ATOM 1177 N N . PHE A 1 151 ? -10.410 -2.186 2.984 1.00 39.66 151 PHE A N 1
ATOM 1178 C CA . PHE A 1 151 ? -10.881 -0.816 3.189 1.00 39.66 151 PHE A CA 1
ATOM 1179 C C . PHE A 1 151 ? -12.411 -0.746 3.288 1.00 39.66 151 PHE A C 1
ATOM 1181 O O . PHE A 1 151 ? -12.938 -0.027 4.137 1.00 39.66 151 PHE A O 1
ATOM 1188 N N . LEU A 1 152 ? -13.134 -1.523 2.472 1.00 43.06 152 LEU A N 1
ATOM 1189 C CA . LEU A 1 152 ? -14.600 -1.522 2.477 1.00 43.06 152 LEU A CA 1
ATOM 1190 C C . LEU A 1 152 ? -15.194 -2.325 3.651 1.00 43.06 152 LEU A C 1
ATOM 1192 O O . LEU A 1 152 ? -16.214 -1.913 4.205 1.00 43.06 152 LEU A O 1
ATOM 1196 N N . ALA A 1 153 ? -14.536 -3.407 4.087 1.00 45.56 153 ALA A N 1
ATOM 1197 C CA . ALA A 1 153 ? -14.959 -4.178 5.259 1.00 45.56 153 ALA A CA 1
ATOM 1198 C C . ALA A 1 153 ? -14.776 -3.402 6.579 1.00 45.56 153 ALA A C 1
ATOM 1200 O O . ALA A 1 153 ? -15.604 -3.517 7.483 1.00 45.56 153 ALA A O 1
ATOM 1201 N N . CYS A 1 154 ? -13.740 -2.562 6.690 1.00 40.16 154 CYS A N 1
ATOM 1202 C CA . CYS A 1 154 ? -13.488 -1.769 7.898 1.00 40.16 154 CYS A CA 1
ATOM 1203 C C . CYS A 1 154 ? -14.340 -0.490 8.002 1.00 40.16 154 CYS A C 1
ATOM 1205 O O . CYS A 1 154 ? -14.564 -0.005 9.110 1.00 40.16 154 CYS A O 1
ATOM 1207 N N . PHE A 1 155 ? -14.836 0.058 6.886 1.00 38.91 155 PHE A N 1
ATOM 1208 C CA . PHE A 1 155 ? -15.578 1.329 6.881 1.00 38.91 155 PHE A CA 1
ATOM 1209 C C . PHE A 1 155 ? -17.095 1.197 7.083 1.00 38.91 155 PHE A C 1
ATOM 1211 O O . PHE A 1 155 ? -17.749 2.200 7.365 1.00 38.91 155 PHE A O 1
ATOM 1218 N N . ASN A 1 156 ? -17.669 -0.006 6.971 1.00 39.12 156 ASN A N 1
ATOM 1219 C CA . ASN A 1 156 ? -19.125 -0.201 6.967 1.00 39.12 156 ASN A CA 1
ATOM 1220 C C . ASN A 1 156 ? -19.675 -0.952 8.194 1.00 39.12 156 ASN A C 1
ATOM 1222 O O . ASN A 1 156 ? -20.675 -1.662 8.108 1.00 39.12 156 ASN A O 1
ATOM 1226 N N . VAL A 1 157 ? -19.094 -0.745 9.382 1.00 43.91 157 VAL A N 1
ATOM 1227 C CA . VAL A 1 157 ? -19.652 -1.269 10.652 1.00 43.91 157 VAL A CA 1
ATOM 1228 C C . VAL A 1 157 ? -20.834 -0.416 11.154 1.00 43.91 157 VAL A C 1
ATOM 1230 O O . VAL A 1 157 ? -21.012 -0.211 12.351 1.00 43.91 157 VAL A O 1
ATOM 1233 N N . ARG A 1 158 ? -21.663 0.116 10.244 1.00 45.16 158 ARG A N 1
ATOM 1234 C CA . ARG A 1 158 ? -22.911 0.810 10.606 1.00 45.16 158 ARG A CA 1
ATOM 1235 C C . ARG A 1 158 ? -24.179 0.098 10.120 1.00 45.16 158 ARG A C 1
ATOM 1237 O O . ARG A 1 158 ? -25.255 0.519 10.525 1.00 45.16 158 ARG A O 1
ATOM 1244 N N . THR A 1 159 ? -24.094 -0.993 9.345 1.00 41.28 159 THR A N 1
ATOM 1245 C CA . THR A 1 159 ? -25.302 -1.569 8.706 1.00 41.28 159 THR A CA 1
ATOM 1246 C C . THR A 1 159 ? -25.221 -3.045 8.279 1.00 41.28 159 THR A C 1
ATOM 1248 O O . THR A 1 159 ? -25.815 -3.404 7.270 1.00 41.28 159 THR A O 1
ATOM 1251 N N . ILE A 1 160 ? -24.568 -3.953 9.013 1.00 36.78 160 ILE A N 1
ATOM 1252 C CA . ILE A 1 160 ? -24.818 -5.395 8.787 1.00 36.78 160 ILE A CA 1
ATOM 1253 C C . ILE A 1 160 ? -25.043 -6.098 10.120 1.00 36.78 160 ILE A C 1
ATOM 1255 O O . ILE A 1 160 ? -24.128 -6.591 10.774 1.00 36.78 160 ILE A O 1
ATOM 1259 N N . GLY A 1 161 ? -26.313 -6.112 10.518 1.00 40.84 161 GLY A N 1
ATOM 1260 C CA . GLY A 1 161 ? -26.828 -7.164 11.369 1.00 40.84 161 GLY A CA 1
ATOM 1261 C C . GLY A 1 161 ? -26.959 -8.448 10.554 1.00 40.84 161 GLY A C 1
ATOM 1262 O O . GLY A 1 161 ? -27.590 -8.427 9.506 1.00 40.84 161 GLY A O 1
ATOM 1263 N N . VAL A 1 162 ? 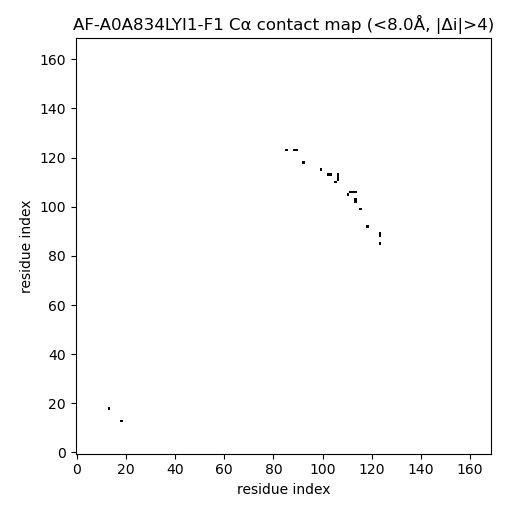-26.421 -9.534 11.117 1.00 43.38 162 VAL A N 1
ATOM 1264 C CA . VAL A 1 162 ? -26.804 -10.941 10.895 1.00 43.38 162 VAL A CA 1
ATOM 1265 C C . VAL A 1 162 ? -26.541 -11.515 9.484 1.00 43.38 162 VAL A C 1
ATOM 1267 O O . VAL A 1 162 ? -26.797 -10.870 8.480 1.00 43.38 162 VAL A O 1
ATOM 1270 N N . PHE A 1 163 ? -26.120 -12.793 9.459 1.00 35.97 163 PHE A N 1
ATOM 1271 C CA . PHE A 1 163 ? -25.912 -13.710 8.316 1.00 35.97 163 PHE A CA 1
ATOM 1272 C C . PHE A 1 163 ? -24.542 -13.612 7.608 1.00 35.97 163 PHE A C 1
ATOM 1274 O O . PHE A 1 163 ? -24.183 -12.562 7.104 1.00 35.97 163 PHE A O 1
ATOM 1281 N N . TYR A 1 164 ? -23.693 -14.643 7.497 1.00 34.75 164 TYR A N 1
ATOM 1282 C CA . TYR A 1 164 ? -23.808 -16.097 7.687 1.00 34.75 164 TYR A CA 1
ATOM 1283 C C . TYR A 1 164 ? -22.492 -16.663 8.261 1.00 34.75 164 TYR A C 1
ATOM 1285 O O . TYR A 1 164 ? -21.406 -16.335 7.788 1.00 34.75 164 TYR A O 1
ATOM 1293 N N . ILE A 1 165 ? -22.615 -17.573 9.230 1.00 39.91 165 ILE A N 1
ATOM 1294 C CA . ILE A 1 165 ? -21.650 -18.651 9.492 1.00 39.91 165 ILE A CA 1
ATOM 1295 C C . ILE A 1 165 ? -22.062 -19.838 8.592 1.00 39.91 165 ILE A C 1
ATOM 1297 O O . ILE A 1 165 ? -23.256 -20.031 8.370 1.00 39.91 165 ILE A O 1
ATOM 1301 N N . LEU A 1 166 ? -21.082 -20.646 8.167 1.00 35.09 166 LEU A N 1
ATOM 1302 C CA . LEU A 1 166 ? -21.174 -21.956 7.494 1.00 35.09 166 LEU A CA 1
ATOM 1303 C C . LEU A 1 166 ? -21.541 -21.965 6.000 1.00 35.09 166 LEU A C 1
ATOM 1305 O O . LEU A 1 166 ? -22.708 -21.901 5.625 1.00 35.09 166 LEU A O 1
ATOM 1309 N N . SER A 1 167 ? -20.557 -22.279 5.159 1.00 30.36 167 SER A N 1
ATOM 1310 C CA . SER A 1 167 ? -20.501 -23.612 4.537 1.00 30.36 167 SER A CA 1
ATOM 1311 C C . SER A 1 167 ? -19.138 -23.839 3.895 1.00 30.36 167 SER A C 1
ATOM 1313 O O . SER A 1 167 ? -18.760 -23.143 2.956 1.00 30.36 167 SER A O 1
ATOM 1315 N N . ASP A 1 168 ? -18.432 -24.828 4.440 1.00 33.22 168 ASP A N 1
ATOM 1316 C CA . ASP A 1 168 ? -17.468 -25.644 3.713 1.00 33.22 168 ASP A CA 1
ATOM 1317 C C . ASP A 1 168 ? -18.086 -26.186 2.413 1.00 33.22 168 ASP A C 1
ATOM 1319 O O . ASP A 1 168 ? -19.274 -26.526 2.367 1.00 33.22 168 ASP A O 1
ATOM 1323 N N . GLY A 1 169 ? -17.240 -26.295 1.389 1.00 36.53 169 GLY A N 1
ATOM 1324 C CA . GLY A 1 169 ? -17.505 -26.888 0.080 1.00 36.53 169 GLY A CA 1
ATOM 1325 C C . GLY A 1 169 ? -16.302 -26.717 -0.831 1.00 36.53 169 GLY A C 1
ATOM 1326 O O . GLY A 1 169 ? -16.164 -25.607 -1.389 1.00 36.53 169 GLY A O 1
#

InterPro domains:
  IPR004827 Basic-leucine zipper domain [PF00170] (23-73)
  IPR004827 Basic-leucine zipper domain [PS00036] (27-42)
  IPR004827 Basic-leucine zipper domain [PS50217] (22-71)
  IPR004827 Basic-leucine zipper domain [SM00338] (20-84)
  IPR045314 G-box binding factor 1-like, bZIP domain, plant [cd14702] (25-72)
  IPR046347 Basic-leucine zipper domain superfamily [SSF57959] (24-76)

Sequence (169 aa):
MDSVKQTASSGSDGNPRYAGVDDRKRKRMKSNRESARRSRMRKQQHVEGLISEVTQLQNENRLIEEKINSVANVYVGIASQNNVMRAQLAELTDRLRALNTVLQIAEEVVGYTVDIPEIPDALLEPWQLPYPMQTVAAPANMASDRTVDVFLACFNVRTIGVFYILSDG

Solvent-accessible surface area (backbone atoms only — not comparable to full-atom values): 10680 Å² total; per-residue (Å²): 141,76,88,79,80,83,73,83,85,82,75,84,81,71,53,70,74,56,57,56,48,53,53,50,50,54,51,47,54,54,51,50,52,50,50,52,49,53,51,52,51,52,52,50,53,51,52,52,48,51,52,52,50,51,55,49,51,53,52,52,50,50,54,50,52,53,50,51,53,53,51,50,54,53,48,54,52,52,52,52,51,52,51,51,54,50,52,52,50,51,52,52,51,52,52,51,51,53,51,50,53,54,48,52,54,47,24,76,75,70,72,54,91,75,93,72,84,78,81,60,69,61,74,81,51,81,73,75,66,97,59,82,79,77,78,76,77,74,70,94,83,60,90,84,56,82,73,55,59,60,57,58,64,69,71,53,87,83,78,76,80,82,87,84,83,89,77,92,131